Protein AF-A0AAE1NH72-F1 (afdb_monomer)

Organism: NCBI:txid1843537

InterPro domains:
  IPR009465 Spondin, N-terminal [PF06468] (37-70)
  IPR009465 Spondin, N-terminal [PS51020] (26-85)
  IPR038678 Spondin, N-terminal domain superfamily [G3DSA:2.60.40.2130] (23-71)

Secondary structure (DSSP, 8-state):
-HHHHHHHHHHHHHHHHHHHTS----TTS--TT--------------TTT--TT---SSSPS--PPP-----TTS----------

Structure (mmCIF, N/CA/C/O backbone):
data_AF-A0AAE1NH72-F1
#
_entry.id   AF-A0AAE1NH72-F1
#
loop_
_atom_site.group_PDB
_atom_site.id
_atom_site.type_symbol
_atom_site.label_atom_id
_atom_site.label_alt_id
_atom_site.label_comp_id
_atom_site.label_asym_id
_atom_site.label_entity_id
_atom_site.label_seq_id
_atom_site.pdbx_PDB_ins_code
_atom_site.Cartn_x
_atom_site.Cartn_y
_atom_site.Cartn_z
_atom_site.occupancy
_atom_site.B_iso_or_equiv
_atom_site.auth_seq_id
_atom_site.auth_comp_id
_atom_site.auth_asym_id
_atom_site.auth_atom_id
_atom_site.pdbx_PDB_model_num
ATOM 1 N N . MET A 1 1 ? 41.163 -19.158 -54.046 1.00 59.59 1 MET A N 1
ATOM 2 C CA . MET A 1 1 ? 41.425 -19.404 -52.608 1.00 59.59 1 MET A CA 1
ATOM 3 C C . MET A 1 1 ? 41.154 -18.174 -51.737 1.00 59.59 1 MET A C 1
ATOM 5 O O . MET A 1 1 ? 40.384 -18.295 -50.801 1.00 59.59 1 MET A O 1
ATOM 9 N N . TRP A 1 2 ? 41.678 -16.989 -52.076 1.00 58.09 2 TRP A N 1
ATOM 10 C CA . TRP A 1 2 ? 41.533 -15.751 -51.281 1.00 58.09 2 TRP A CA 1
ATOM 11 C C . TRP A 1 2 ? 40.115 -15.151 -51.189 1.00 58.09 2 TRP A C 1
ATOM 13 O O . TRP A 1 2 ? 39.765 -14.529 -50.190 1.00 58.09 2 TRP A O 1
ATOM 23 N N . LEU A 1 3 ? 39.273 -15.356 -52.207 1.00 66.81 3 LEU A N 1
ATOM 24 C CA . LEU A 1 3 ? 37.892 -14.852 -52.199 1.00 66.81 3 LEU A CA 1
ATOM 25 C C . LEU A 1 3 ? 36.994 -15.623 -51.218 1.00 66.81 3 LEU A C 1
ATOM 27 O O . LEU A 1 3 ? 36.153 -15.025 -50.556 1.00 66.81 3 LEU A O 1
ATOM 31 N N . ALA A 1 4 ? 37.202 -16.935 -51.074 1.00 70.88 4 ALA A N 1
ATOM 32 C CA . ALA A 1 4 ? 36.429 -17.766 -50.151 1.00 70.88 4 ALA A CA 1
ATOM 33 C C . ALA A 1 4 ? 36.750 -17.430 -48.687 1.00 70.88 4 ALA A C 1
ATOM 35 O O . ALA A 1 4 ? 35.850 -17.336 -47.859 1.00 70.88 4 ALA A O 1
ATOM 36 N N . THR A 1 5 ? 38.024 -17.176 -48.378 1.00 75.44 5 THR A N 1
ATOM 37 C CA . THR A 1 5 ? 38.453 -16.766 -47.035 1.00 75.44 5 THR A CA 1
ATOM 38 C C . THR A 1 5 ? 37.918 -15.386 -46.664 1.00 75.44 5 THR A C 1
ATOM 40 O O . THR A 1 5 ? 37.491 -15.199 -45.532 1.00 75.44 5 THR A O 1
ATOM 43 N N . ALA A 1 6 ? 37.871 -14.446 -47.614 1.00 81.88 6 ALA A N 1
ATOM 44 C CA . ALA A 1 6 ? 37.300 -13.116 -47.395 1.00 81.88 6 ALA A CA 1
ATOM 45 C C . ALA A 1 6 ? 35.781 -13.158 -47.143 1.00 81.88 6 ALA A C 1
ATOM 47 O O . ALA A 1 6 ? 35.267 -12.436 -46.296 1.00 81.88 6 ALA A O 1
ATOM 48 N N . TRP A 1 7 ? 35.053 -14.038 -47.833 1.00 84.19 7 TRP A N 1
ATOM 49 C CA . TRP A 1 7 ? 33.623 -14.226 -47.583 1.00 84.19 7 TRP A CA 1
ATOM 50 C C . TRP A 1 7 ? 33.345 -14.826 -46.206 1.00 84.19 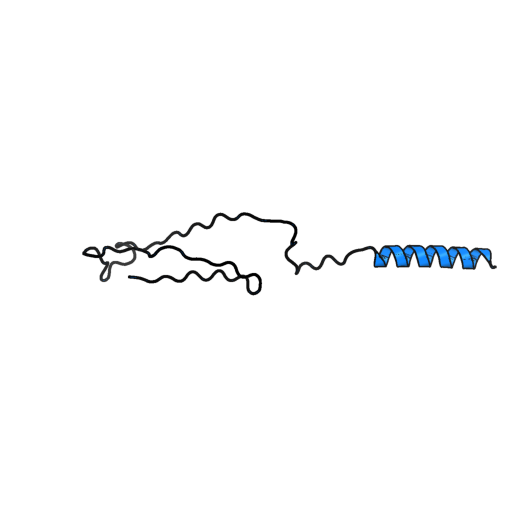7 TRP A C 1
ATOM 52 O O . TRP A 1 7 ? 32.462 -14.354 -45.492 1.00 84.19 7 TRP A O 1
ATOM 62 N N . VAL A 1 8 ? 34.130 -15.825 -45.800 1.00 88.25 8 VAL A N 1
ATOM 63 C CA . VAL A 1 8 ? 34.000 -16.439 -44.474 1.00 88.25 8 VAL A CA 1
ATOM 64 C C . VAL A 1 8 ? 34.289 -15.421 -43.370 1.00 88.25 8 VAL A C 1
ATOM 66 O O . VAL A 1 8 ? 33.536 -15.355 -42.402 1.00 88.25 8 VAL A O 1
ATOM 69 N N . THR A 1 9 ? 35.316 -14.579 -43.515 1.00 87.50 9 THR A N 1
ATOM 70 C CA . THR A 1 9 ? 35.621 -13.555 -42.504 1.00 87.50 9 THR A CA 1
ATOM 71 C C . THR A 1 9 ? 34.535 -12.487 -42.406 1.00 87.50 9 THR A C 1
ATOM 73 O O . THR A 1 9 ? 34.193 -12.098 -41.293 1.00 87.50 9 THR A O 1
ATOM 76 N N . VAL A 1 10 ? 33.942 -12.056 -43.525 1.00 90.00 10 VAL A N 1
ATOM 77 C CA . VAL A 1 10 ? 32.820 -11.098 -43.525 1.00 90.00 10 VAL A CA 1
ATOM 78 C C . VAL A 1 10 ? 31.591 -11.686 -42.833 1.00 90.00 10 VAL A C 1
ATOM 80 O O . VAL A 1 10 ? 30.990 -11.023 -41.991 1.00 90.00 10 VAL A O 1
ATOM 83 N N . VAL A 1 11 ? 31.239 -12.940 -43.130 1.00 90.88 11 VAL A N 1
ATOM 84 C CA . VAL A 1 11 ? 30.083 -13.608 -42.511 1.00 90.88 11 VAL A CA 1
ATOM 85 C C . VAL A 1 11 ? 30.300 -13.814 -41.012 1.00 90.88 11 VAL A C 1
ATOM 87 O O . VAL A 1 11 ? 29.402 -13.533 -40.222 1.00 90.88 11 VAL A O 1
ATOM 90 N N . VAL A 1 12 ? 31.495 -14.249 -40.602 1.00 91.38 12 VAL A N 1
ATOM 91 C CA . VAL A 1 12 ? 31.838 -14.426 -39.182 1.00 91.38 12 VAL A CA 1
ATOM 92 C C . VAL A 1 12 ? 31.848 -13.083 -38.449 1.00 91.38 12 VAL A C 1
ATOM 94 O O . VAL A 1 12 ? 31.317 -12.990 -37.344 1.00 91.38 12 VAL A O 1
ATOM 97 N N . ALA A 1 13 ? 32.385 -12.025 -39.059 1.00 89.62 13 ALA A N 1
ATOM 98 C CA . ALA A 1 13 ? 32.371 -10.686 -38.477 1.00 89.62 13 ALA A CA 1
ATOM 99 C C . ALA A 1 13 ? 30.943 -10.137 -38.329 1.00 89.62 13 ALA A C 1
ATOM 101 O O . ALA A 1 13 ? 30.615 -9.575 -37.284 1.00 89.62 13 ALA A O 1
ATOM 102 N N . ALA A 1 14 ? 30.080 -10.348 -39.329 1.00 89.00 14 ALA A N 1
ATOM 103 C CA . ALA A 1 14 ? 28.673 -9.960 -39.276 1.00 89.00 14 ALA A CA 1
ATOM 104 C C . ALA A 1 14 ? 27.908 -10.720 -38.178 1.00 89.00 14 ALA A C 1
ATOM 106 O O . ALA A 1 14 ? 27.180 -10.109 -37.397 1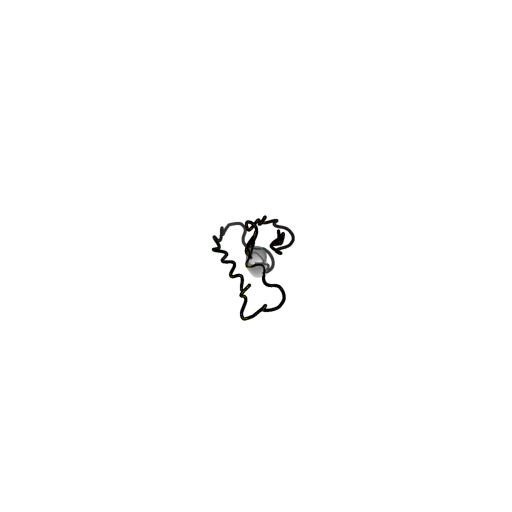.00 89.00 14 ALA A O 1
ATOM 107 N N . TRP A 1 15 ? 28.130 -12.032 -38.054 1.00 86.38 15 TRP A N 1
ATOM 108 C CA . TRP A 1 15 ? 27.564 -12.847 -36.974 1.00 86.38 15 TRP A CA 1
ATOM 109 C C . TRP A 1 15 ? 28.025 -12.383 -35.588 1.00 86.38 15 TRP A C 1
ATOM 111 O O . TRP A 1 15 ? 27.206 -12.229 -34.685 1.00 86.38 15 TRP A O 1
ATOM 121 N N . LEU A 1 16 ? 29.319 -12.105 -35.413 1.00 87.50 16 LEU A N 1
ATOM 122 C CA . LEU A 1 16 ? 29.861 -11.606 -34.145 1.00 87.50 16 LEU A CA 1
ATOM 123 C C . LEU A 1 16 ? 29.323 -10.215 -33.783 1.00 87.50 16 LEU A C 1
ATOM 125 O O . LEU A 1 16 ? 29.106 -9.936 -32.605 1.00 87.50 16 LEU A O 1
ATOM 129 N N . ALA A 1 17 ? 29.099 -9.346 -34.771 1.00 82.94 17 ALA A N 1
ATOM 130 C CA . ALA A 1 17 ? 28.490 -8.037 -34.554 1.00 82.94 17 ALA A CA 1
ATOM 131 C C . ALA A 1 17 ? 27.024 -8.160 -34.108 1.00 82.94 17 ALA A C 1
ATOM 133 O O . ALA A 1 17 ? 26.620 -7.487 -33.162 1.00 82.94 17 ALA A O 1
ATOM 134 N N . LEU A 1 18 ? 26.260 -9.067 -34.725 1.00 79.50 18 LEU A N 1
ATOM 135 C CA . LEU A 1 18 ? 24.873 -9.347 -34.342 1.00 79.50 18 LEU A CA 1
ATOM 136 C C . LEU A 1 18 ? 24.771 -9.892 -32.914 1.00 79.50 18 LEU A C 1
ATOM 138 O O . LEU A 1 18 ? 23.956 -9.405 -32.139 1.00 79.50 18 LEU A O 1
ATOM 142 N N . VAL A 1 19 ? 25.633 -10.839 -32.533 1.00 79.50 19 VAL A N 1
ATOM 143 C CA . VAL A 1 19 ? 25.627 -11.423 -31.179 1.00 79.50 19 VAL A CA 1
ATOM 144 C C . VAL A 1 19 ? 25.988 -10.389 -30.103 1.00 79.50 19 VAL A C 1
ATOM 146 O O . VAL A 1 19 ? 25.447 -10.439 -29.004 1.00 79.50 19 VAL A O 1
ATOM 149 N N . ARG A 1 20 ? 26.864 -9.422 -30.407 1.00 75.69 20 ARG A N 1
ATOM 150 C CA . ARG A 1 20 ? 27.230 -8.335 -29.475 1.00 75.69 20 ARG A CA 1
ATOM 151 C C . ARG A 1 20 ? 26.174 -7.237 -29.358 1.00 75.69 20 ARG A C 1
ATOM 153 O O . ARG A 1 20 ? 26.162 -6.529 -28.358 1.00 75.69 20 ARG A O 1
ATOM 160 N N . GLY A 1 21 ? 25.338 -7.067 -30.382 1.00 68.44 21 GLY A N 1
ATOM 161 C CA . GLY A 1 21 ? 24.313 -6.025 -30.441 1.00 68.44 21 GLY A CA 1
ATOM 162 C C . GLY A 1 21 ? 23.009 -6.374 -29.726 1.00 68.44 21 GLY A C 1
ATOM 163 O O . GLY A 1 21 ? 22.135 -5.518 -29.646 1.00 68.44 21 GLY A O 1
ATOM 164 N N . VAL A 1 22 ? 22.853 -7.601 -29.217 1.00 69.25 22 VAL A N 1
ATOM 165 C CA . VAL A 1 22 ? 21.679 -7.988 -28.427 1.00 69.25 22 VAL A CA 1
ATOM 166 C C . VAL A 1 22 ? 21.920 -7.567 -26.975 1.00 69.25 22 VAL A C 1
ATOM 168 O O . VAL A 1 22 ? 22.738 -8.199 -26.301 1.00 69.25 22 VAL A O 1
ATOM 171 N N . PRO A 1 23 ? 21.250 -6.517 -26.460 1.00 67.75 23 PRO A N 1
ATOM 172 C CA . PRO A 1 23 ? 21.312 -6.222 -25.039 1.00 67.75 23 PRO A CA 1
ATOM 173 C C . PRO A 1 23 ? 20.745 -7.424 -24.282 1.00 67.75 23 PRO A C 1
ATOM 175 O O . PRO A 1 23 ? 19.624 -7.867 -24.540 1.00 67.75 23 PRO A O 1
ATOM 178 N N . ALA A 1 24 ? 21.533 -7.978 -23.362 1.00 62.72 24 ALA A N 1
ATOM 179 C CA . ALA A 1 24 ? 21.048 -8.983 -22.433 1.00 62.72 24 ALA A CA 1
ATOM 180 C C . ALA A 1 24 ? 20.004 -8.309 -21.535 1.00 62.72 24 ALA A C 1
ATOM 182 O O . ALA A 1 24 ? 20.357 -7.631 -20.574 1.00 62.72 24 ALA A O 1
ATOM 183 N N . ALA A 1 25 ? 18.724 -8.443 -21.883 1.00 60.06 25 ALA A N 1
ATOM 184 C CA . ALA A 1 25 ? 17.628 -8.030 -21.025 1.00 60.06 25 ALA A CA 1
ATOM 185 C C . ALA A 1 25 ? 17.665 -8.915 -19.772 1.00 60.06 25 ALA A C 1
ATOM 187 O O . ALA A 1 25 ? 17.175 -10.045 -19.770 1.00 60.06 25 ALA A O 1
ATOM 188 N N . SER A 1 26 ? 18.336 -8.440 -18.726 1.00 60.22 26 SER A N 1
ATOM 189 C CA . SER A 1 26 ? 18.329 -9.076 -17.420 1.00 60.22 26 SER A CA 1
ATOM 190 C C . SER A 1 26 ? 16.947 -8.848 -16.790 1.00 60.22 26 SER A C 1
ATOM 192 O O . SER A 1 26 ? 16.542 -7.703 -16.599 1.00 60.22 26 SER A O 1
ATOM 194 N N . PRO A 1 27 ? 16.203 -9.900 -16.409 1.00 59.16 27 PRO A N 1
ATOM 195 C CA . PRO A 1 27 ? 14.884 -9.759 -15.781 1.00 59.16 27 PRO A CA 1
ATOM 196 C C . PRO A 1 27 ? 14.946 -9.213 -14.338 1.00 59.16 27 PRO A C 1
ATOM 198 O O . PRO A 1 27 ? 13.953 -9.258 -13.620 1.00 59.16 27 PRO A O 1
ATOM 201 N N . THR A 1 28 ? 16.111 -8.741 -13.882 1.00 57.66 28 THR A N 1
ATOM 202 C CA . THR A 1 28 ? 16.366 -8.326 -12.493 1.00 57.66 28 THR A CA 1
ATOM 203 C C . THR A 1 28 ? 16.385 -6.807 -12.308 1.00 57.66 28 THR A C 1
ATOM 205 O O . THR A 1 28 ? 16.273 -6.345 -11.178 1.00 57.66 28 THR A O 1
ATOM 208 N N . SER A 1 29 ? 16.513 -6.006 -13.370 1.00 62.69 29 SER A N 1
ATOM 209 C CA . SER A 1 29 ? 16.475 -4.545 -13.237 1.00 62.69 29 SER A CA 1
ATOM 210 C C . SER A 1 29 ? 15.085 -4.021 -13.572 1.00 62.69 29 SER A C 1
ATOM 212 O O . SER A 1 29 ? 14.652 -4.133 -14.719 1.00 62.69 29 SER A O 1
ATOM 214 N N . CYS A 1 30 ? 14.406 -3.429 -12.586 1.00 63.81 30 CYS A N 1
ATOM 215 C CA . CYS A 1 30 ? 13.232 -2.596 -12.833 1.00 63.81 30 CYS A CA 1
ATOM 216 C C . CYS A 1 30 ? 13.584 -1.581 -13.935 1.00 63.81 30 CYS A C 1
ATOM 218 O O . CYS A 1 30 ? 14.598 -0.892 -13.783 1.00 63.81 30 CYS A O 1
ATOM 220 N N . PRO A 1 31 ? 12.822 -1.501 -15.041 1.00 64.94 31 PRO A N 1
ATOM 221 C CA . PRO A 1 31 ? 13.119 -0.562 -16.113 1.00 64.94 31 PRO A CA 1
ATOM 222 C C . PRO A 1 31 ? 13.047 0.868 -15.551 1.00 64.94 31 PRO A C 1
ATOM 224 O O . PRO A 1 31 ? 11.985 1.291 -15.096 1.00 64.94 31 PRO A O 1
ATOM 227 N N . PRO A 1 32 ? 14.160 1.622 -15.542 1.00 63.41 32 PRO A N 1
ATOM 228 C CA . PRO A 1 32 ? 14.220 2.940 -14.906 1.00 63.41 32 PRO A CA 1
ATOM 229 C C . PRO A 1 32 ? 13.408 4.008 -15.656 1.00 63.41 32 PRO A C 1
ATOM 231 O O . PRO A 1 32 ? 13.198 5.100 -15.136 1.00 63.41 32 PRO A O 1
ATOM 234 N N . GLU A 1 33 ? 12.963 3.705 -16.875 1.00 66.00 33 GLU A N 1
ATOM 235 C CA . GLU A 1 33 ? 12.257 4.633 -17.762 1.00 66.00 33 GLU A CA 1
ATOM 236 C C . GLU A 1 33 ? 10.730 4.578 -17.605 1.00 66.00 33 GLU A C 1
ATOM 238 O O . GLU A 1 33 ? 10.030 5.425 -18.158 1.00 66.00 33 GLU A O 1
ATOM 243 N N . GLU A 1 34 ? 10.198 3.628 -16.827 1.00 71.12 34 GLU A N 1
ATOM 244 C CA . GLU A 1 34 ? 8.757 3.457 -16.638 1.00 71.12 34 GLU A CA 1
ATOM 245 C C . GLU A 1 34 ? 8.324 3.866 -15.223 1.00 71.12 34 GLU A C 1
ATOM 247 O O . GLU A 1 34 ? 8.376 3.093 -14.264 1.00 71.12 34 GLU A O 1
ATOM 252 N N . LEU A 1 35 ? 7.864 5.113 -15.080 1.00 76.69 35 LEU A N 1
ATOM 253 C CA . LEU A 1 35 ? 7.232 5.567 -13.843 1.00 76.69 35 LEU A CA 1
ATOM 254 C C . LEU A 1 35 ? 5.853 4.912 -13.706 1.00 76.69 35 LEU A C 1
ATOM 256 O O . LEU A 1 35 ? 4.909 5.279 -14.405 1.00 76.69 35 LEU A O 1
ATOM 260 N N . THR A 1 36 ? 5.718 3.986 -12.759 1.00 78.25 36 THR A N 1
ATOM 261 C CA . THR A 1 36 ? 4.421 3.384 -12.428 1.00 78.25 36 THR A CA 1
ATOM 262 C C . THR A 1 36 ? 3.791 4.089 -11.230 1.00 78.25 36 TH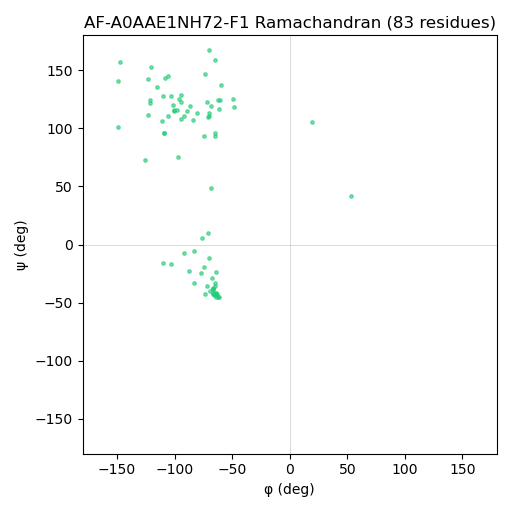R A C 1
ATOM 264 O O . THR A 1 36 ? 4.390 4.180 -10.159 1.00 78.25 36 THR A O 1
ATOM 267 N N . VAL A 1 37 ? 2.559 4.573 -11.397 1.00 84.31 37 VAL A N 1
ATOM 268 C CA . VAL A 1 37 ? 1.779 5.196 -10.320 1.00 84.31 37 VAL A CA 1
ATOM 269 C C . VAL A 1 37 ? 0.879 4.147 -9.675 1.00 84.31 37 VAL A C 1
ATOM 271 O O . VAL A 1 37 ? 0.033 3.553 -10.341 1.00 84.31 37 VAL A O 1
ATOM 274 N N . TYR A 1 38 ? 1.026 3.954 -8.365 1.00 82.94 38 TYR A N 1
ATOM 275 C CA . TYR A 1 38 ? 0.226 3.008 -7.591 1.00 82.94 38 TYR A CA 1
ATOM 276 C C . TYR A 1 38 ? -0.773 3.724 -6.685 1.00 82.94 38 TYR A C 1
ATOM 278 O O . TYR A 1 38 ? -0.471 4.752 -6.080 1.00 82.94 38 TYR A O 1
ATOM 286 N N . LYS A 1 39 ? -1.960 3.129 -6.536 1.00 88.06 39 LYS A N 1
ATOM 287 C CA . LYS A 1 39 ? -2.912 3.489 -5.485 1.00 88.06 39 LYS A CA 1
ATOM 288 C C . LYS A 1 39 ? -2.811 2.463 -4.366 1.00 88.06 39 LYS A C 1
ATOM 290 O O . LYS A 1 39 ? -3.169 1.305 -4.556 1.00 88.06 39 LYS A O 1
ATOM 295 N N . VAL A 1 40 ? -2.372 2.906 -3.196 1.00 85.44 40 VAL A N 1
ATOM 296 C CA . VAL A 1 40 ? -2.346 2.082 -1.985 1.00 85.44 40 VAL A CA 1
ATOM 297 C C . VAL A 1 40 ? -3.621 2.343 -1.190 1.00 85.44 40 VAL A C 1
ATOM 299 O O . VAL A 1 40 ? -3.974 3.494 -0.936 1.00 85.44 40 VAL A O 1
ATOM 302 N N . VAL A 1 41 ? -4.325 1.275 -0.818 1.00 90.12 41 VAL A N 1
ATOM 303 C CA . VAL A 1 41 ? -5.510 1.329 0.045 1.00 90.12 41 VAL A CA 1
ATOM 304 C C . VAL A 1 41 ? -5.227 0.469 1.265 1.00 90.12 41 VAL A C 1
ATOM 306 O O . VAL A 1 41 ? -4.931 -0.715 1.125 1.00 90.12 41 VAL A O 1
ATOM 309 N N . LEU A 1 42 ? -5.304 1.073 2.447 1.00 87.50 42 LEU A N 1
ATOM 310 C CA . LEU A 1 42 ? -5.219 0.361 3.712 1.00 87.50 42 LEU A CA 1
ATOM 311 C C . LEU A 1 42 ? -6.635 0.176 4.257 1.00 87.50 42 LEU A C 1
ATOM 313 O O . LEU A 1 42 ? -7.293 1.160 4.596 1.00 87.50 42 LEU A O 1
ATOM 317 N N . ASP A 1 43 ? -7.072 -1.077 4.355 1.00 90.00 43 ASP A N 1
ATOM 318 C CA . ASP A 1 43 ? -8.298 -1.444 5.057 1.00 90.00 43 ASP A CA 1
ATOM 319 C C . ASP A 1 43 ? -7.937 -2.043 6.419 1.00 90.00 43 ASP A C 1
ATOM 321 O O . ASP A 1 43 ? -7.078 -2.922 6.522 1.00 90.00 43 ASP A O 1
ATOM 325 N N . THR A 1 44 ? -8.545 -1.516 7.477 1.00 86.62 44 THR A N 1
ATOM 326 C CA . THR A 1 44 ? -8.221 -1.884 8.857 1.00 86.62 44 THR A CA 1
ATOM 327 C C . THR A 1 44 ? -9.469 -2.380 9.565 1.00 86.62 44 THR A C 1
ATOM 329 O O . THR A 1 44 ? -10.391 -1.624 9.865 1.00 86.62 44 THR A O 1
ATOM 332 N N . HIS A 1 45 ? -9.491 -3.673 9.873 1.00 87.81 45 HIS A N 1
ATOM 333 C CA . HIS A 1 45 ? -10.642 -4.320 10.497 1.00 87.81 45 HIS A CA 1
ATOM 334 C C . HIS A 1 45 ? -10.467 -4.417 12.010 1.00 87.81 45 HIS A C 1
ATOM 336 O O . HIS A 1 45 ? -10.195 -5.485 12.548 1.00 87.81 45 HIS A O 1
ATOM 342 N N . TRP A 1 46 ? -10.635 -3.294 12.706 1.00 86.44 46 TRP A N 1
ATOM 343 C CA . TRP A 1 46 ? -10.747 -3.287 14.164 1.00 86.44 46 TRP A CA 1
ATOM 344 C C . TRP A 1 46 ? -12.183 -2.953 14.544 1.00 86.44 46 TRP A C 1
ATOM 346 O O . TRP A 1 46 ? -12.585 -1.795 14.544 1.00 86.44 46 TRP A O 1
ATOM 356 N N . SER A 1 47 ? -12.975 -3.997 14.796 1.00 86.12 47 SER A N 1
ATOM 357 C CA . SER A 1 47 ? -14.389 -3.881 15.151 1.00 86.12 47 SER A CA 1
ATOM 358 C C . SER A 1 47 ? -14.669 -4.511 16.523 1.00 86.12 47 SER A C 1
ATOM 360 O O . SER A 1 47 ? -13.983 -5.466 16.900 1.00 86.12 47 SER A O 1
ATOM 362 N N . PRO A 1 48 ? -15.704 -4.060 17.259 1.00 86.69 48 PRO A N 1
ATOM 363 C CA . PRO A 1 48 ? -16.099 -4.682 18.527 1.00 86.69 48 PRO A CA 1
ATOM 364 C C . PRO A 1 48 ? -16.585 -6.129 18.374 1.00 86.69 48 PRO A C 1
ATOM 366 O O . PRO A 1 48 ? -16.565 -6.893 19.334 1.00 86.69 48 PRO A O 1
ATOM 369 N N . ARG A 1 49 ? -17.057 -6.511 17.177 1.00 88.94 49 ARG A N 1
ATOM 370 C CA . ARG A 1 49 ? -17.543 -7.872 16.901 1.00 88.94 49 ARG A CA 1
ATOM 371 C C . ARG A 1 49 ? -16.387 -8.858 16.808 1.00 88.94 49 ARG A C 1
ATOM 373 O O . ARG A 1 49 ? -16.476 -9.948 17.362 1.00 88.94 49 ARG A O 1
ATOM 380 N N . ASP A 1 50 ? -15.320 -8.446 16.130 1.00 87.62 50 ASP A N 1
ATOM 381 C CA . ASP A 1 50 ? -14.135 -9.275 15.914 1.00 87.62 50 ASP A CA 1
ATOM 382 C C . ASP A 1 50 ? -13.193 -9.221 17.127 1.00 87.62 50 ASP A C 1
ATOM 384 O O . ASP A 1 50 ? -12.570 -10.218 17.487 1.00 87.62 50 ASP A O 1
ATOM 388 N N . PHE A 1 51 ? -13.142 -8.069 17.809 1.00 88.50 51 PHE A N 1
ATOM 389 C CA . PHE A 1 51 ? -12.299 -7.819 18.980 1.00 88.50 51 PHE A CA 1
ATOM 390 C C . PHE A 1 51 ? -13.127 -7.325 20.178 1.00 88.50 51 PHE A C 1
ATOM 392 O O . PHE A 1 51 ? -13.037 -6.160 20.565 1.00 88.50 51 PHE A O 1
ATOM 399 N N . PRO A 1 52 ? -13.918 -8.209 20.813 1.00 81.50 52 PRO A N 1
ATOM 400 C CA . PRO A 1 52 ? -14.851 -7.828 21.877 1.00 81.50 52 PRO A CA 1
ATOM 401 C C . PRO A 1 52 ? -14.172 -7.518 23.216 1.00 81.50 52 PRO A C 1
ATOM 403 O O . PRO A 1 52 ? -14.758 -6.889 24.097 1.00 81.50 52 PRO A O 1
ATOM 406 N N . LYS A 1 53 ? -12.932 -7.976 23.415 1.00 86.44 53 LYS A N 1
ATOM 407 C CA . LYS A 1 53 ? -12.233 -7.816 24.690 1.00 86.44 53 LYS A CA 1
ATOM 408 C C . LYS A 1 53 ? -11.639 -6.411 24.800 1.00 86.44 53 LYS A C 1
ATOM 410 O O . LYS A 1 53 ? -10.676 -6.103 24.108 1.00 86.44 53 LYS A O 1
ATOM 415 N N . HIS A 1 54 ? -12.170 -5.610 25.726 1.00 82.56 54 HIS A N 1
ATOM 416 C CA . HIS A 1 54 ? -11.696 -4.251 26.027 1.00 82.56 54 HIS A CA 1
ATOM 417 C C . HIS A 1 54 ? -11.617 -3.336 24.796 1.00 82.56 54 HIS A C 1
ATOM 419 O O . HIS A 1 54 ? -10.662 -2.575 24.652 1.00 82.56 54 HIS A O 1
ATOM 425 N N . TYR A 1 55 ? -12.619 -3.397 23.913 1.00 86.38 55 TYR A N 1
ATOM 426 C CA . TYR A 1 55 ? -12.691 -2.465 22.794 1.00 86.38 55 TYR A CA 1
ATOM 427 C C . TYR A 1 55 ? -12.832 -1.025 23.327 1.00 86.38 55 TYR A C 1
ATOM 429 O O . TYR A 1 55 ? -13.739 -0.758 24.123 1.00 86.38 55 TYR A O 1
ATOM 437 N N . PRO A 1 56 ? -11.944 -0.093 22.944 1.00 82.62 56 PRO A N 1
ATOM 438 C CA . PRO A 1 56 ? -11.994 1.273 23.436 1.00 82.62 56 PRO A CA 1
ATOM 439 C C . PRO A 1 56 ? -13.145 2.025 22.758 1.00 82.62 56 PRO A C 1
ATOM 441 O O . PRO A 1 56 ? -13.011 2.568 21.664 1.00 82.62 56 PRO A O 1
ATOM 444 N N . GLU A 1 57 ? -14.307 2.035 23.412 1.00 85.19 57 GLU A N 1
ATOM 445 C CA . GLU A 1 57 ? -15.471 2.833 22.997 1.00 85.19 57 GLU A CA 1
ATOM 446 C C . GLU A 1 57 ? -15.441 4.249 23.594 1.00 85.19 57 GLU A C 1
ATOM 448 O O . GLU A 1 57 ? -16.045 5.172 23.045 1.00 85.19 57 GLU A O 1
ATOM 453 N N . TRP A 1 58 ? -14.718 4.445 24.703 1.00 82.94 58 TRP A N 1
ATOM 454 C CA . TRP A 1 58 ? -14.681 5.711 25.432 1.00 82.94 58 TRP A CA 1
ATOM 455 C C . TRP A 1 58 ? -13.268 6.297 25.557 1.00 82.94 58 TRP A C 1
ATOM 457 O O . TRP A 1 58 ? -12.368 5.656 26.087 1.00 82.94 58 TRP A O 1
ATOM 467 N N . ARG A 1 59 ? -13.141 7.551 25.092 1.00 82.50 59 ARG A N 1
ATOM 468 C CA . ARG A 1 59 ? -11.990 8.483 25.089 1.00 82.50 59 ARG A CA 1
ATOM 469 C C . ARG A 1 59 ? -10.565 7.897 25.285 1.00 82.50 59 ARG A C 1
ATOM 471 O O . ARG A 1 59 ? -10.155 7.730 26.433 1.00 82.50 59 ARG A O 1
ATOM 478 N N . PRO A 1 60 ? -9.751 7.823 24.206 1.00 83.50 60 PRO A N 1
ATOM 479 C CA . PRO A 1 60 ? -10.124 7.954 22.791 1.00 83.50 60 PRO A CA 1
ATOM 480 C C . PRO A 1 60 ? -10.873 6.702 22.303 1.00 83.50 60 PRO A C 1
ATOM 482 O O . PRO A 1 60 ? -10.591 5.603 22.775 1.00 83.50 60 PRO A O 1
ATOM 485 N N . PRO A 1 61 ? -11.837 6.842 21.378 1.00 84.56 61 PRO A N 1
ATOM 486 C CA . PRO A 1 61 ? -12.372 5.676 20.690 1.00 84.56 61 PRO A CA 1
ATOM 487 C C . PRO A 1 61 ? -11.278 5.016 19.836 1.00 84.56 61 PRO A C 1
ATOM 489 O O . PRO A 1 61 ? -10.300 5.666 19.458 1.00 84.56 61 PRO A O 1
ATOM 492 N N . ALA A 1 62 ? -11.472 3.741 19.501 1.00 86.06 62 ALA A N 1
ATOM 493 C CA . ALA A 1 62 ? -10.611 2.986 18.596 1.00 86.06 62 ALA A CA 1
ATOM 494 C C . ALA A 1 62 ? -10.319 3.773 17.305 1.00 86.06 62 ALA A C 1
ATOM 496 O O . ALA A 1 62 ? -11.230 4.118 16.549 1.00 86.06 62 ALA A O 1
ATOM 497 N N . GLN A 1 63 ? -9.042 4.073 17.069 1.00 86.56 63 GLN A N 1
ATOM 498 C CA . GLN A 1 63 ? -8.590 4.878 15.940 1.00 86.56 63 GLN A CA 1
ATOM 499 C C . GLN A 1 63 ? -7.212 4.431 15.461 1.00 86.56 63 GLN A C 1
ATOM 501 O O . GLN A 1 63 ? -6.419 3.867 16.216 1.00 86.56 63 GLN A O 1
ATOM 506 N N . TRP A 1 64 ? -6.920 4.742 14.203 1.00 85.00 64 TRP A N 1
ATOM 507 C CA . TRP A 1 64 ? -5.620 4.515 13.590 1.00 85.00 64 TRP A CA 1
ATOM 508 C C . TRP A 1 64 ? -4.879 5.837 13.437 1.00 85.00 64 TRP A C 1
ATOM 510 O O . TRP A 1 64 ? -5.481 6.880 13.170 1.00 85.00 64 TRP A O 1
ATOM 520 N N . SER A 1 65 ? -3.561 5.796 13.599 1.00 84.44 65 SER A N 1
ATOM 521 C CA . SER A 1 65 ? -2.700 6.927 13.269 1.00 84.44 65 SER A CA 1
ATOM 522 C C . SER A 1 65 ? -2.620 7.135 11.751 1.00 84.44 65 SER A C 1
ATOM 524 O O . SER A 1 65 ? -3.062 6.306 10.952 1.00 84.44 65 SER A O 1
ATOM 526 N N . LYS A 1 66 ? -2.084 8.290 11.336 1.00 84.75 66 LYS A N 1
ATOM 527 C CA . LYS A 1 66 ? -1.880 8.588 9.914 1.00 84.75 66 LYS A CA 1
ATOM 528 C C . LYS A 1 66 ? -0.952 7.550 9.287 1.00 84.75 66 LYS A C 1
ATOM 530 O O . LYS A 1 66 ? 0.090 7.236 9.853 1.00 84.75 66 LYS A O 1
ATOM 535 N N . LEU A 1 67 ? -1.305 7.101 8.086 1.00 82.88 67 LEU A N 1
ATOM 536 C CA . LEU A 1 67 ? -0.439 6.251 7.284 1.00 82.88 67 LEU A CA 1
ATOM 537 C C . LEU A 1 67 ? 0.773 7.058 6.808 1.00 82.88 67 LEU A C 1
ATOM 539 O O . LEU A 1 67 ? 0.615 8.054 6.101 1.00 82.88 67 LEU A O 1
ATOM 543 N N . LEU A 1 68 ? 1.967 6.625 7.203 1.00 83.94 68 LEU A N 1
ATOM 544 C CA . LEU A 1 68 ? 3.242 7.177 6.754 1.00 83.94 68 LEU A CA 1
ATOM 545 C C . LEU A 1 68 ? 3.980 6.091 5.972 1.00 83.94 68 LEU A C 1
ATOM 547 O O . LEU A 1 68 ? 4.007 4.937 6.397 1.00 83.94 68 LEU A O 1
ATOM 551 N N . GLY A 1 69 ? 4.549 6.458 4.828 1.00 79.06 69 GLY A N 1
ATOM 552 C CA . GLY A 1 69 ? 5.313 5.549 3.985 1.00 79.06 69 GLY A CA 1
ATOM 553 C C . GLY A 1 69 ? 6.400 6.306 3.237 1.00 79.06 69 GLY A C 1
ATOM 554 O O . GLY A 1 69 ? 6.176 7.426 2.778 1.00 79.06 69 GLY A O 1
ATOM 555 N N . GLU A 1 70 ? 7.562 5.677 3.127 1.00 77.19 70 GLU A N 1
ATOM 556 C CA . GLU A 1 70 ? 8.696 6.130 2.329 1.00 77.19 70 GLU A CA 1
ATOM 557 C C . GLU A 1 70 ? 9.058 5.013 1.348 1.00 77.19 70 GLU A C 1
ATOM 559 O O . GLU A 1 70 ? 8.935 3.826 1.661 1.00 77.19 70 GLU A 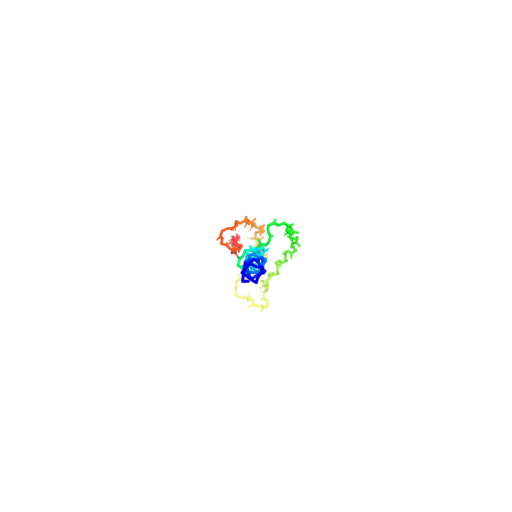O 1
ATOM 564 N N . TRP A 1 71 ? 9.437 5.390 0.132 1.00 70.25 71 TRP A N 1
ATOM 565 C CA . TRP A 1 71 ? 9.891 4.455 -0.888 1.00 70.25 71 TRP A CA 1
ATOM 566 C C . TRP A 1 71 ? 11.407 4.583 -1.012 1.00 70.25 71 TRP A C 1
ATOM 568 O O . TRP A 1 71 ? 11.902 5.597 -1.499 1.00 70.25 71 TRP A O 1
ATOM 578 N N . GLU A 1 72 ? 12.138 3.556 -0.572 1.00 70.25 72 GLU A N 1
ATOM 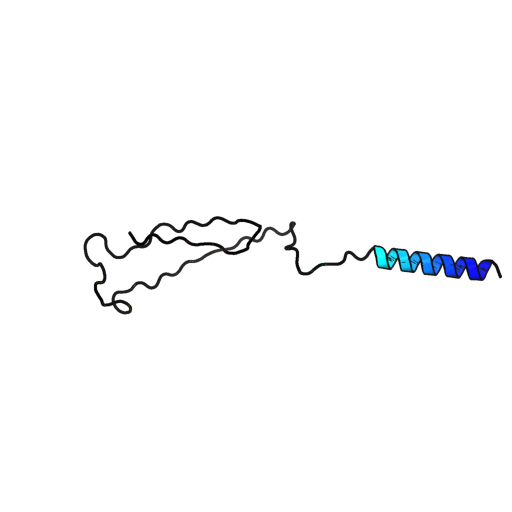579 C CA . GLU A 1 72 ? 13.590 3.474 -0.728 1.00 70.25 72 GLU A CA 1
ATOM 580 C C . GLU A 1 72 ? 13.957 2.375 -1.737 1.00 70.25 72 GLU A C 1
ATOM 582 O O . GLU A 1 72 ? 13.506 1.231 -1.656 1.00 70.25 72 GLU A O 1
ATOM 587 N N . GLY A 1 73 ? 14.774 2.734 -2.729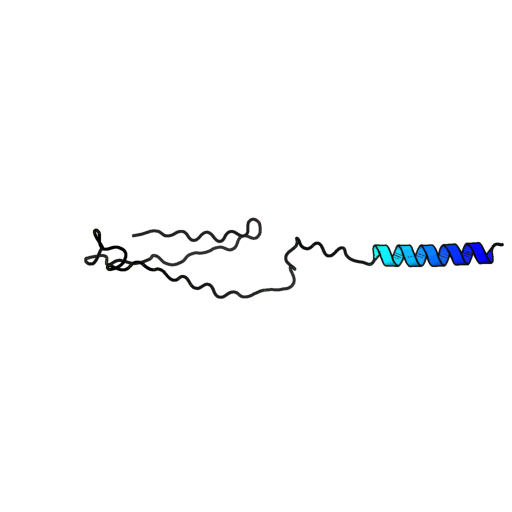 1.00 61.25 73 GLY A N 1
ATOM 588 C CA . GLY A 1 73 ? 15.016 1.935 -3.934 1.00 61.25 73 GLY A CA 1
ATOM 589 C C . GLY A 1 73 ? 15.930 0.712 -3.787 1.00 61.25 73 GLY A C 1
ATOM 590 O O . GLY A 1 73 ? 16.235 0.094 -4.803 1.00 61.25 73 GLY A O 1
ATOM 591 N N . TRP A 1 74 ? 16.382 0.348 -2.581 1.00 52.50 74 TRP A N 1
ATOM 592 C CA . TRP A 1 74 ? 17.352 -0.748 -2.399 1.00 52.50 74 TRP A CA 1
ATOM 593 C C . TRP A 1 74 ? 16.803 -2.014 -1.739 1.00 52.50 74 TRP A C 1
ATOM 595 O O . TRP A 1 74 ? 17.421 -3.071 -1.854 1.00 52.50 74 TRP A O 1
ATOM 605 N N . GLN A 1 75 ? 15.638 -1.959 -1.097 1.00 49.56 75 GLN A N 1
ATOM 606 C CA . GLN A 1 75 ? 14.961 -3.122 -0.523 1.00 49.56 75 GLN A CA 1
ATOM 607 C C . GLN A 1 75 ? 13.465 -2.830 -0.609 1.00 49.56 75 GLN A C 1
ATOM 609 O O . GLN A 1 7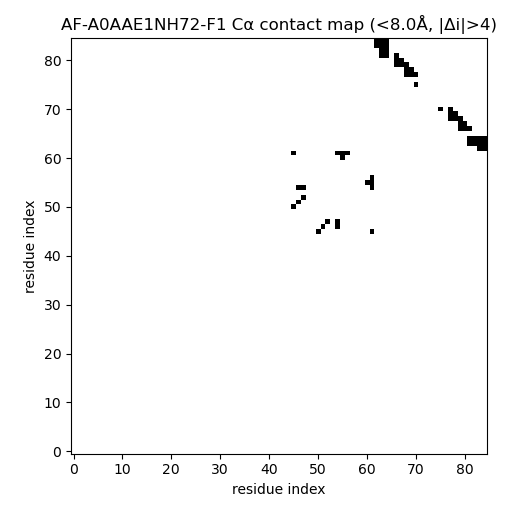5 ? 12.959 -2.026 0.161 1.00 49.56 75 GLN A O 1
ATOM 614 N N . GLY A 1 76 ? 12.767 -3.411 -1.586 1.00 48.25 76 GLY A N 1
ATOM 615 C CA . GLY A 1 76 ? 11.363 -3.116 -1.907 1.00 48.25 76 GLY A CA 1
A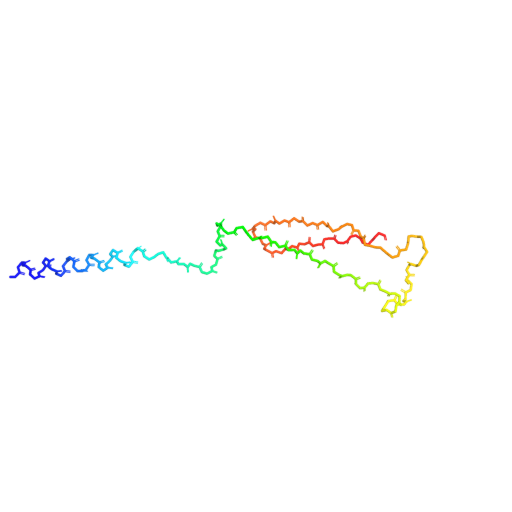TOM 616 C C . GLY A 1 76 ? 10.335 -3.551 -0.851 1.00 48.25 76 GLY A C 1
ATOM 617 O O . GLY A 1 76 ? 9.339 -4.177 -1.197 1.00 48.25 76 GLY A O 1
ATOM 618 N N . CYS A 1 77 ? 10.558 -3.233 0.423 1.00 48.22 77 CYS A N 1
ATOM 619 C CA . CYS A 1 77 ? 9.625 -3.436 1.520 1.00 48.22 77 CYS A CA 1
ATOM 620 C C . CYS A 1 77 ? 9.139 -2.069 2.003 1.00 48.22 77 CYS A C 1
ATOM 622 O O . CYS A 1 77 ? 9.866 -1.337 2.669 1.00 48.22 77 CYS A O 1
ATOM 624 N N . ILE A 1 78 ? 7.893 -1.727 1.674 1.00 56.56 78 ILE A N 1
ATOM 625 C CA . ILE A 1 78 ? 7.222 -0.573 2.276 1.00 56.56 78 ILE A CA 1
ATOM 626 C C . ILE A 1 78 ? 6.932 -0.937 3.734 1.00 56.56 78 ILE A C 1
ATOM 628 O O . ILE A 1 78 ? 6.132 -1.833 4.007 1.00 56.56 78 ILE A O 1
ATOM 632 N N . PHE A 1 79 ? 7.585 -0.256 4.672 1.00 54.31 79 PHE A N 1
ATOM 633 C CA . PHE A 1 79 ? 7.298 -0.409 6.094 1.00 54.31 79 PHE A CA 1
ATOM 634 C C . PHE A 1 79 ? 6.201 0.576 6.502 1.00 54.31 79 PHE A C 1
ATOM 636 O O . PHE A 1 79 ? 6.402 1.788 6.480 1.00 54.31 79 PHE A O 1
ATOM 643 N N . PHE A 1 80 ? 5.042 0.053 6.903 1.00 55.03 80 PHE A N 1
ATOM 644 C CA . PHE A 1 80 ? 3.992 0.844 7.540 1.00 55.03 80 PHE A CA 1
ATOM 645 C C . PHE A 1 80 ? 4.156 0.741 9.055 1.00 55.03 80 PHE A C 1
ATOM 647 O O . PHE A 1 80 ? 3.917 -0.313 9.644 1.00 55.03 80 PHE A O 1
ATOM 654 N N . SER A 1 81 ? 4.597 1.825 9.691 1.00 53.50 81 SER A N 1
ATOM 655 C CA . SER A 1 81 ? 4.645 1.897 11.151 1.00 53.50 81 SER A CA 1
ATOM 656 C C . SER A 1 81 ? 3.297 2.386 11.676 1.00 53.50 81 SER A C 1
ATOM 658 O O . SER A 1 81 ? 2.867 3.493 11.350 1.00 53.50 81 SER A O 1
ATOM 660 N N . PHE A 1 82 ? 2.628 1.559 12.481 1.00 53.19 82 PHE A N 1
ATOM 661 C CA . PHE A 1 82 ? 1.412 1.929 13.199 1.00 53.19 82 PHE A CA 1
ATOM 662 C C . PHE A 1 82 ? 1.760 2.228 14.653 1.00 53.19 82 PHE A C 1
ATOM 664 O O . PHE A 1 82 ? 2.211 1.348 15.384 1.00 53.19 82 PHE A O 1
ATOM 671 N N . LEU A 1 83 ? 1.492 3.452 15.099 1.00 49.81 83 LEU A N 1
ATOM 672 C CA . LEU A 1 83 ? 1.329 3.735 16.522 1.00 49.81 83 LEU A CA 1
ATOM 673 C C . LEU A 1 83 ? -0.160 3.594 16.838 1.00 49.81 83 LEU A C 1
ATOM 675 O O . LEU A 1 83 ? -0.973 4.393 16.365 1.00 49.81 83 LEU A O 1
ATOM 679 N N . VAL A 1 84 ? -0.508 2.548 17.590 1.00 53.81 84 VAL A N 1
ATOM 680 C CA . VAL A 1 84 ? -1.782 2.489 18.316 1.00 53.81 84 VAL A CA 1
ATOM 681 C C . VAL A 1 84 ? -1.651 3.525 19.431 1.00 53.81 84 VAL A C 1
ATOM 683 O O . VAL A 1 84 ? -0.787 3.376 20.295 1.00 53.81 84 VAL A O 1
ATOM 686 N N . SER A 1 85 ? -2.405 4.621 19.329 1.00 49.97 85 SER A N 1
ATOM 687 C CA . SER A 1 85 ? -2.419 5.685 20.342 1.00 49.97 85 SER A CA 1
ATOM 688 C C . SER A 1 85 ? -3.409 5.392 21.455 1.00 49.97 85 SER A C 1
ATOM 690 O O . SER A 1 85 ? -4.416 4.704 21.186 1.00 49.97 85 SER A O 1
#

Foldseek 3Di:
DVVVVVVVVVVVVVVVVVVVPDPPPDPPDDDPPDDDDDDDDDDDDDDCVVVVPPQQPDVPHFDWDDFDWDQDDPDRDTDTDTDRD

Solvent-accessible surface area (backbone atoms only — not comparable to full-atom values): 6055 Å² total; per-residu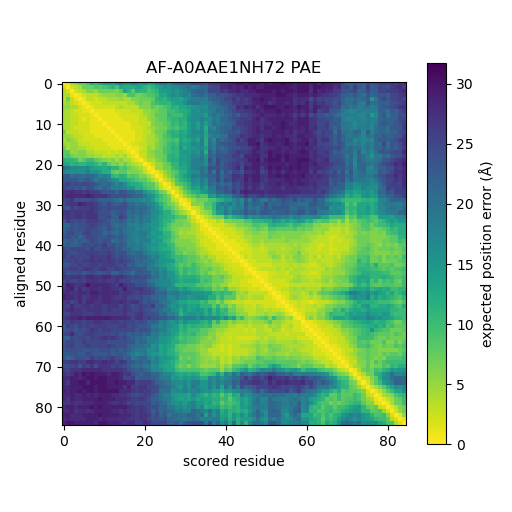e (Å²): 115,70,68,61,55,52,51,50,52,51,52,52,50,52,51,53,51,55,65,71,68,56,78,80,81,60,96,80,64,78,66,89,85,64,90,79,87,79,86,87,80,90,84,79,91,85,44,59,86,85,43,63,79,83,54,46,76,67,85,70,51,78,66,78,60,79,91,53,80,65,92,57,97,86,57,96,66,77,64,74,70,80,57,81,120

Sequence (85 aa):
MWLATAWVTVVVAAWLALVRGVPAASPTSCPPEELTVYKVVLDTHWSPRDFPKHYPEWRPPAQWSKLLGEWEGWQGCIFFSFLVS

pLDDT: mean 75.16, std 13.25, range [48.22, 91.38]

Radius of gyration: 30.1 Å; Cα contacts (8 Å, |Δi|>4): 32; chains: 1; bounding box: 59×28×79 Å

Mean predicted aligned error: 15.27 Å